Protein AF-A0A183CXF4-F1 (afdb_monomer)

Nearest PDB structures (foldseek):
  4q6u-assembly1_B  TM=4.601E-01  e=8.591E-01  Mycobacterium tuberculosis CDC1551
  6jsx-assembly1_B  TM=3.721E-01  e=5.809E-01  Helicobacter pylori
  8chu-assembly1_B  TM=3.230E-01  e=2.286E+00  Homo sapiens
  7uig-assembly1_n  TM=3.104E-01  e=6.080E+00  Saccharomyces cerevisiae

Radius of gyration: 18.32 Å; Cα contacts (8 Å, |Δi|>4): 81; chains: 1; bounding box: 35×25×64 Å

Secondary structure (DSSP, 8-state):
-HHHHHHHHHHHHHHHHHHHHHHHHHHHHHHHHHHTTT------EEETTTTEEEEEEEE--SSS--EEEEEEEETTSHHHHHHHHH------S-S--

Structure (mmCIF, N/CA/C/O backbone):
data_AF-A0A183CXF4-F1
#
_entry.id   AF-A0A183CXF4-F1
#
loop_
_atom_site.group_PDB
_atom_site.id
_atom_site.type_symbol
_atom_site.label_atom_id
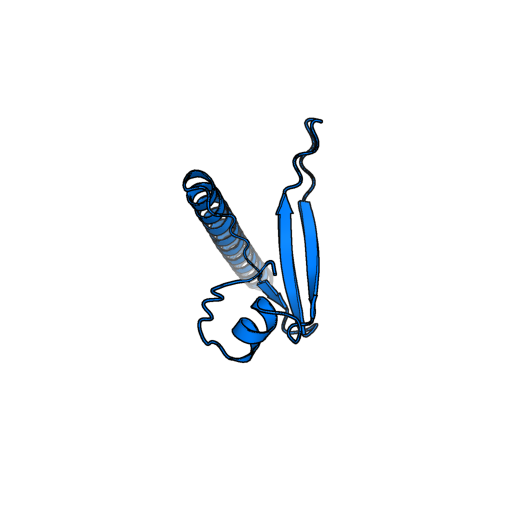_atom_site.label_alt_id
_atom_site.label_comp_id
_atom_site.label_asym_id
_atom_site.label_entity_id
_atom_site.label_seq_id
_atom_site.pdbx_PDB_ins_code
_atom_site.Cartn_x
_atom_site.Cartn_y
_atom_site.Cartn_z
_atom_site.occupancy
_atom_site.B_iso_or_equiv
_atom_site.auth_seq_id
_atom_site.auth_comp_id
_atom_site.auth_asym_id
_atom_site.auth_atom_id
_atom_site.pdbx_PDB_model_num
ATOM 1 N N . MET A 1 1 ? -12.975 1.636 41.455 1.00 62.72 1 MET A N 1
ATOM 2 C CA . MET A 1 1 ? -11.681 2.337 41.612 1.00 62.72 1 MET A CA 1
ATOM 3 C C . MET A 1 1 ? -11.186 2.781 40.231 1.00 62.72 1 MET A C 1
ATOM 5 O O . MET A 1 1 ? -10.554 1.987 39.546 1.00 62.72 1 MET A O 1
ATOM 9 N N . PRO A 1 2 ? -11.528 4.001 39.781 1.00 78.19 2 PRO A N 1
ATOM 10 C CA . PRO A 1 2 ? -11.318 4.484 38.403 1.00 78.19 2 PRO A CA 1
ATOM 11 C C . PRO A 1 2 ? -9.850 4.479 37.938 1.00 78.19 2 PRO A C 1
ATOM 13 O O . PRO A 1 2 ? -9.577 4.282 36.758 1.00 78.19 2 PRO A O 1
ATOM 16 N N . HIS A 1 3 ? -8.895 4.593 38.865 1.00 79.44 3 HIS A N 1
ATOM 17 C CA . HIS A 1 3 ? -7.464 4.534 38.554 1.00 79.44 3 HIS A CA 1
ATOM 18 C C . HIS A 1 3 ? -6.995 3.169 38.031 1.00 79.44 3 HIS A C 1
ATOM 20 O O . HIS A 1 3 ? -6.114 3.116 37.180 1.00 79.44 3 HIS A O 1
ATOM 26 N N . LEU A 1 4 ? -7.603 2.065 38.481 1.00 79.56 4 LEU A N 1
ATOM 27 C CA . LEU A 1 4 ? -7.231 0.723 38.019 1.00 79.56 4 LEU A CA 1
ATOM 28 C C . LEU A 1 4 ? -7.657 0.493 36.559 1.00 79.56 4 LEU A C 1
ATOM 30 O O . LEU A 1 4 ? -6.954 -0.161 35.796 1.00 79.56 4 LEU A O 1
ATOM 34 N N . HIS A 1 5 ? -8.791 1.082 36.166 1.00 86.69 5 HIS A N 1
ATOM 35 C CA . HIS A 1 5 ? -9.284 1.038 34.792 1.00 86.69 5 HIS A CA 1
ATOM 36 C C . HIS A 1 5 ? -8.387 1.855 33.853 1.00 86.69 5 HIS A C 1
ATOM 38 O O . HIS A 1 5 ? -8.026 1.377 32.785 1.00 86.69 5 HIS A O 1
ATOM 44 N N . LEU A 1 6 ? -7.946 3.040 34.290 1.00 86.94 6 LEU A N 1
ATOM 45 C CA . LEU A 1 6 ? -7.013 3.873 33.527 1.00 86.94 6 LEU A CA 1
ATOM 46 C C . LEU A 1 6 ? -5.682 3.153 33.251 1.00 86.94 6 LEU A C 1
ATOM 48 O O . LEU A 1 6 ? -5.172 3.212 32.136 1.00 86.94 6 LEU A O 1
ATOM 52 N N . ILE A 1 7 ? -5.142 2.443 34.246 1.00 89.81 7 ILE A N 1
ATOM 53 C CA . ILE A 1 7 ? -3.902 1.666 34.098 1.00 89.81 7 ILE A CA 1
ATOM 54 C C . ILE A 1 7 ? -4.077 0.536 33.075 1.00 89.81 7 ILE A C 1
ATOM 56 O O . ILE A 1 7 ? -3.212 0.351 32.222 1.00 89.81 7 ILE A O 1
ATOM 60 N N . ALA A 1 8 ? -5.196 -0.192 33.123 1.00 82.81 8 ALA A N 1
ATOM 61 C CA . ALA A 1 8 ? -5.476 -1.261 32.165 1.00 82.81 8 ALA A CA 1
ATOM 62 C C . ALA A 1 8 ? -5.576 -0.731 30.723 1.00 82.81 8 ALA A C 1
ATOM 64 O O . ALA A 1 8 ? -4.996 -1.322 29.813 1.00 82.81 8 ALA A O 1
ATOM 65 N N . THR A 1 9 ? -6.244 0.410 30.525 1.00 87.94 9 THR A N 1
ATOM 66 C CA . THR A 1 9 ? -6.347 1.068 29.214 1.00 87.94 9 THR A CA 1
ATOM 67 C C . THR A 1 9 ? -4.991 1.559 28.708 1.00 87.94 9 THR A C 1
ATOM 69 O O . THR A 1 9 ? -4.678 1.414 27.532 1.00 87.94 9 THR A O 1
ATOM 72 N N . LEU A 1 10 ? -4.144 2.114 29.579 1.00 88.81 10 LEU A N 1
ATOM 73 C CA . LEU A 1 10 ? -2.799 2.532 29.179 1.00 88.81 10 LEU A CA 1
ATOM 74 C C . LEU A 1 10 ? -1.930 1.339 28.765 1.00 88.81 10 LEU A C 1
ATOM 76 O O . LEU A 1 10 ? -1.221 1.424 27.766 1.00 88.81 10 LEU A O 1
ATOM 80 N N . LEU A 1 11 ? -2.012 0.215 29.481 1.00 85.31 11 LEU A N 1
ATOM 81 C CA . LEU A 1 11 ? -1.275 -1.001 29.129 1.00 85.31 11 LEU A CA 1
ATOM 82 C C . LEU A 1 11 ? -1.722 -1.585 27.787 1.00 85.31 11 LEU A C 1
ATOM 84 O O . LEU A 1 11 ? -0.870 -1.995 27.001 1.00 85.31 11 LEU A O 1
ATOM 88 N N . SER A 1 12 ? -3.027 -1.601 27.498 1.00 79.25 12 SER A N 1
ATOM 89 C CA . SER A 1 12 ? -3.524 -2.090 26.208 1.00 79.25 12 SER A CA 1
ATOM 90 C C . SER A 1 12 ? -3.105 -1.183 25.052 1.00 79.25 12 SER A C 1
ATOM 92 O O . SER A 1 12 ? -2.707 -1.688 24.004 1.00 79.25 12 SER A O 1
ATOM 94 N N . ILE A 1 13 ? -3.105 0.140 25.252 1.00 86.88 13 ILE A N 1
ATOM 95 C CA . ILE A 1 13 ? -2.582 1.096 24.267 1.00 86.88 13 ILE A CA 1
ATOM 96 C C . ILE A 1 13 ? -1.091 0.846 24.020 1.00 86.88 13 ILE A C 1
ATOM 98 O O . ILE A 1 13 ? -0.680 0.749 22.867 1.00 86.88 13 ILE A O 1
ATOM 102 N N . VAL A 1 14 ? -0.282 0.706 25.074 1.00 83.88 14 VAL A N 1
ATOM 103 C CA . VAL A 1 14 ? 1.165 0.456 24.946 1.00 83.88 14 VAL A CA 1
ATOM 104 C C . VAL A 1 14 ? 1.440 -0.867 24.233 1.00 83.88 14 VAL A C 1
ATOM 106 O O . VAL A 1 14 ? 2.263 -0.897 23.321 1.00 83.88 14 VAL A O 1
ATOM 109 N N . ALA A 1 15 ? 0.733 -1.939 24.595 1.00 75.31 15 ALA A N 1
ATOM 110 C CA . ALA A 1 15 ? 0.867 -3.235 23.934 1.00 75.31 15 ALA A CA 1
ATOM 111 C C . ALA A 1 15 ? 0.507 -3.146 22.443 1.00 75.31 15 ALA A C 1
ATOM 113 O O . ALA A 1 15 ? 1.260 -3.627 21.599 1.00 75.31 15 ALA A O 1
ATOM 114 N N . ASN A 1 16 ? -0.590 -2.458 22.114 1.00 75.31 16 ASN A N 1
ATOM 115 C CA . ASN A 1 16 ? -1.004 -2.241 20.732 1.00 75.31 16 ASN A CA 1
ATOM 116 C C . ASN A 1 16 ? 0.034 -1.417 19.949 1.00 75.31 16 ASN A C 1
ATOM 118 O O . ASN A 1 16 ? 0.375 -1.766 18.825 1.00 75.31 16 ASN A O 1
ATOM 122 N N . VAL A 1 17 ? 0.594 -0.356 20.540 1.00 76.81 17 VAL A N 1
ATOM 123 C CA . VAL A 1 17 ? 1.665 0.443 19.912 1.00 76.81 17 VAL A CA 1
ATOM 124 C C . VAL A 1 17 ? 2.921 -0.398 19.659 1.00 76.81 17 VAL A C 1
ATOM 126 O O . VAL A 1 17 ? 3.550 -0.256 18.609 1.00 76.81 17 VAL A O 1
ATOM 129 N N . GLU A 1 18 ? 3.292 -1.280 20.586 1.00 73.62 18 GLU A N 1
ATOM 130 C CA . GLU A 1 18 ? 4.459 -2.152 20.428 1.00 73.62 18 GLU A CA 1
ATOM 131 C C . GLU A 1 18 ? 4.254 -3.184 19.307 1.00 73.62 18 GLU A C 1
ATOM 133 O O . GLU A 1 18 ? 5.145 -3.397 18.480 1.00 73.62 18 GLU A O 1
ATOM 138 N N . GLU A 1 19 ? 3.057 -3.770 19.205 1.00 75.62 19 GLU A N 1
ATOM 139 C CA . GLU A 1 19 ? 2.703 -4.656 18.092 1.00 75.62 19 GLU A CA 1
ATOM 140 C C . GLU A 1 19 ? 2.761 -3.934 16.740 1.00 75.62 19 GLU A C 1
ATOM 142 O O . GLU A 1 19 ? 3.336 -4.470 15.789 1.00 75.62 19 GLU A O 1
ATOM 147 N N . GLN A 1 20 ? 2.245 -2.703 16.667 1.00 70.94 20 GLN A N 1
ATOM 148 C CA . GLN A 1 20 ? 2.307 -1.874 15.459 1.00 70.94 20 GLN A CA 1
ATOM 149 C C . GLN A 1 20 ? 3.759 -1.586 15.045 1.00 70.94 20 GLN A C 1
ATOM 151 O O . GLN A 1 20 ? 4.126 -1.775 13.884 1.00 70.94 20 GLN A O 1
ATOM 156 N N . LYS A 1 21 ? 4.632 -1.226 15.998 1.00 65.06 21 LYS A N 1
ATOM 157 C CA . LYS A 1 21 ? 6.070 -1.024 15.737 1.00 65.06 21 LYS A CA 1
ATOM 158 C C . LYS A 1 21 ? 6.757 -2.288 15.227 1.00 65.06 21 LYS A C 1
ATOM 160 O O . LYS A 1 21 ? 7.626 -2.206 14.357 1.00 65.06 21 LYS A O 1
ATOM 165 N N . ARG A 1 22 ? 6.389 -3.459 15.753 1.00 68.81 22 ARG A N 1
ATOM 166 C CA . ARG A 1 22 ? 6.938 -4.743 15.300 1.00 68.81 22 ARG A CA 1
ATOM 167 C C . ARG A 1 22 ? 6.567 -5.024 13.843 1.00 68.81 22 ARG A C 1
ATOM 169 O O . ARG A 1 22 ? 7.437 -5.436 13.080 1.00 68.81 22 ARG A O 1
ATOM 176 N N . LEU A 1 23 ? 5.313 -4.780 13.459 1.00 71.06 23 LEU A N 1
ATOM 177 C CA . LEU A 1 23 ? 4.837 -4.964 12.083 1.00 71.06 23 LEU A CA 1
ATOM 178 C C . LEU A 1 23 ? 5.546 -4.018 11.105 1.00 71.06 23 LEU A C 1
ATOM 180 O O . LEU A 1 23 ? 5.997 -4.463 10.050 1.00 71.06 23 LEU A O 1
ATOM 184 N N . ALA A 1 24 ? 5.728 -2.752 11.489 1.00 67.56 24 ALA A N 1
ATOM 185 C CA . ALA A 1 24 ? 6.470 -1.778 10.689 1.00 67.56 24 ALA A CA 1
ATOM 186 C C . ALA A 1 24 ? 7.924 -2.228 10.439 1.00 67.56 24 ALA A C 1
ATOM 188 O O . ALA A 1 24 ? 8.360 -2.293 9.290 1.00 67.56 24 ALA A O 1
ATOM 189 N N . ARG A 1 25 ? 8.647 -2.663 11.485 1.00 66.00 25 ARG A N 1
ATOM 190 C CA . ARG A 1 25 ? 10.019 -3.195 11.340 1.00 66.00 25 ARG A CA 1
ATOM 191 C C . ARG A 1 25 ? 10.083 -4.453 10.477 1.00 66.00 25 ARG A C 1
ATOM 193 O O . ARG A 1 25 ? 11.031 -4.635 9.723 1.00 66.00 25 ARG A O 1
ATOM 200 N N . GLN A 1 26 ? 9.099 -5.347 10.590 1.00 66.94 26 GLN A N 1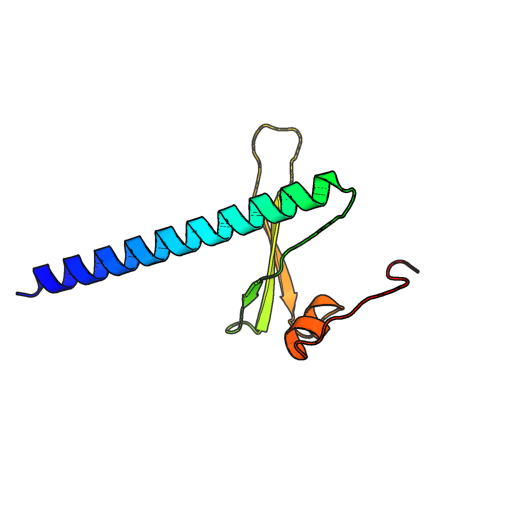
ATOM 201 C CA . GLN A 1 26 ? 9.044 -6.549 9.752 1.00 66.94 26 GLN A CA 1
ATOM 202 C C . GLN A 1 26 ? 8.860 -6.199 8.272 1.00 66.94 26 GLN A C 1
ATOM 204 O O . GLN A 1 26 ? 9.516 -6.805 7.425 1.00 66.94 26 GLN A O 1
ATOM 209 N N . SER A 1 27 ? 8.021 -5.205 7.969 1.00 70.44 27 SER A N 1
ATOM 210 C CA . SER A 1 27 ? 7.869 -4.667 6.615 1.00 70.44 27 SER A CA 1
ATOM 211 C C . SER A 1 27 ? 9.184 -4.086 6.084 1.00 70.44 27 SER A C 1
ATOM 213 O O . SER A 1 27 ? 9.603 -4.419 4.977 1.00 70.44 27 SER A O 1
ATOM 215 N N . GLU A 1 28 ? 9.884 -3.287 6.892 1.00 68.75 28 GLU A N 1
ATOM 216 C CA . GLU A 1 28 ? 11.169 -2.678 6.528 1.00 68.75 28 GLU A CA 1
ATOM 217 C C . GLU A 1 28 ? 12.242 -3.733 6.207 1.00 68.75 28 GLU A C 1
ATOM 219 O O . GLU A 1 28 ? 12.895 -3.677 5.162 1.00 68.75 28 GLU A O 1
ATOM 224 N N . VAL A 1 29 ? 12.366 -4.761 7.055 1.00 64.62 29 VAL A N 1
ATOM 225 C CA . VAL A 1 29 ? 13.296 -5.881 6.839 1.00 64.62 29 VAL A CA 1
ATOM 226 C C . VAL A 1 29 ? 12.943 -6.658 5.570 1.00 64.62 29 VAL A C 1
ATOM 228 O O . VAL A 1 29 ? 13.835 -7.000 4.794 1.00 64.62 29 VAL A O 1
ATOM 231 N N . PHE A 1 30 ? 11.658 -6.917 5.320 1.00 73.25 30 PHE A N 1
ATOM 232 C CA . PHE A 1 30 ? 11.212 -7.615 4.113 1.00 73.25 30 PHE A CA 1
ATOM 233 C C . PHE A 1 30 ? 11.549 -6.830 2.836 1.00 73.25 30 PHE A C 1
ATOM 235 O O . PHE A 1 30 ? 12.088 -7.396 1.881 1.00 73.25 30 PHE A O 1
ATOM 242 N N . LEU A 1 31 ? 11.289 -5.520 2.831 1.00 69.88 31 LEU A N 1
ATOM 243 C CA . LEU A 1 31 ? 11.610 -4.645 1.702 1.00 69.88 31 LEU A CA 1
ATOM 244 C C . LEU A 1 31 ? 13.128 -4.556 1.471 1.00 69.88 31 LEU A C 1
ATOM 246 O O . LEU A 1 31 ? 13.575 -4.660 0.329 1.00 69.88 31 LEU A O 1
ATOM 250 N N . SER A 1 32 ? 13.925 -4.456 2.540 1.00 66.19 32 SER A N 1
ATOM 251 C CA . SER A 1 32 ? 15.395 -4.471 2.475 1.00 66.19 32 SER A CA 1
ATOM 252 C C . SER A 1 32 ? 15.944 -5.788 1.906 1.00 66.19 32 SER A C 1
ATOM 254 O O . SER A 1 32 ? 16.839 -5.795 1.057 1.00 66.19 32 SER A O 1
ATOM 256 N N . MET A 1 33 ? 15.378 -6.930 2.304 1.00 65.19 33 MET A N 1
ATOM 257 C CA . MET A 1 33 ? 15.756 -8.232 1.744 1.00 65.19 33 MET A CA 1
ATOM 258 C C . MET A 1 33 ? 15.457 -8.316 0.242 1.00 65.19 33 MET A C 1
ATOM 260 O O . MET A 1 33 ? 16.292 -8.812 -0.513 1.00 65.19 33 MET A O 1
ATOM 264 N N . ALA A 1 34 ? 14.317 -7.791 -0.213 1.00 64.56 34 ALA A N 1
ATOM 265 C CA . ALA A 1 34 ? 13.957 -7.791 -1.631 1.00 64.56 34 ALA A CA 1
ATOM 266 C C . ALA A 1 34 ? 14.903 -6.932 -2.495 1.00 64.56 34 ALA A C 1
ATOM 268 O O . ALA A 1 34 ? 15.238 -7.325 -3.617 1.00 64.56 34 ALA A O 1
ATOM 269 N N . GLN A 1 35 ? 15.401 -5.811 -1.957 1.00 63.12 35 GLN A N 1
ATOM 270 C CA . GLN A 1 35 ? 16.380 -4.952 -2.638 1.00 63.12 35 GLN A CA 1
ATOM 271 C C . GLN A 1 35 ? 17.692 -5.686 -2.956 1.00 63.12 35 GLN A C 1
ATOM 273 O O . GLN A 1 35 ? 18.268 -5.476 -4.024 1.00 63.12 35 GLN A O 1
ATOM 278 N N . ASN A 1 36 ? 18.132 -6.607 -2.089 1.00 62.28 36 ASN A N 1
ATOM 279 C CA . ASN A 1 36 ? 19.338 -7.416 -2.316 1.00 62.28 36 ASN A CA 1
ATOM 280 C C . ASN A 1 36 ? 19.215 -8.378 -3.517 1.00 62.28 36 ASN A C 1
ATOM 282 O O . ASN A 1 36 ? 20.221 -8.898 -3.996 1.00 62.28 36 ASN A O 1
ATOM 286 N N . VAL A 1 37 ? 18.001 -8.596 -4.037 1.00 69.00 37 VAL A N 1
ATOM 287 C CA . VAL A 1 37 ? 17.721 -9.468 -5.194 1.00 69.00 37 VAL A CA 1
ATOM 288 C C . VAL A 1 37 ? 17.547 -8.658 -6.496 1.00 69.00 37 VAL A C 1
ATOM 290 O O . VAL A 1 37 ? 17.077 -9.184 -7.497 1.00 69.00 37 VAL A O 1
ATOM 293 N N . HIS A 1 38 ? 17.935 -7.374 -6.522 1.00 67.69 38 HIS A N 1
ATOM 294 C CA . HIS A 1 38 ? 17.669 -6.427 -7.625 1.00 67.69 38 HIS A CA 1
ATOM 295 C C . HIS A 1 38 ? 16.172 -6.185 -7.908 1.00 67.69 38 HIS A C 1
ATOM 297 O O . HIS A 1 38 ? 15.808 -5.673 -8.969 1.00 67.69 38 HIS A O 1
ATOM 303 N N . CYS A 1 39 ? 15.291 -6.499 -6.955 1.00 64.69 39 CYS A N 1
ATOM 304 C CA . CYS A 1 39 ? 13.869 -6.184 -7.038 1.00 64.69 39 CYS A CA 1
ATOM 305 C C . CYS A 1 39 ? 13.579 -4.860 -6.322 1.00 64.69 39 CYS A C 1
ATOM 307 O O . CYS A 1 39 ? 13.927 -4.678 -5.157 1.00 64.69 39 CYS A O 1
ATOM 309 N N . ARG A 1 40 ? 12.903 -3.929 -7.007 1.00 71.75 40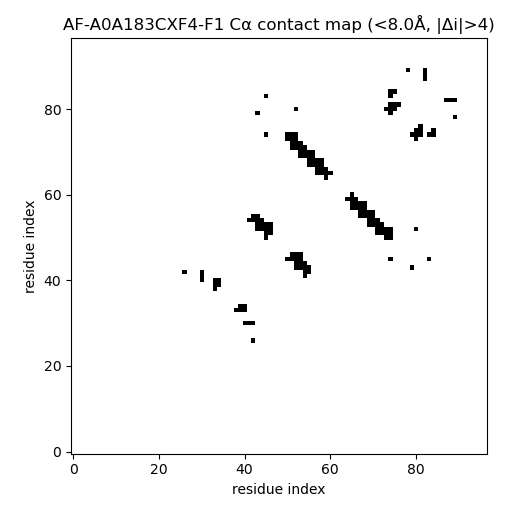 ARG A N 1
ATOM 310 C CA . ARG A 1 40 ? 12.325 -2.743 -6.360 1.00 71.75 40 ARG A CA 1
ATOM 311 C C . ARG A 1 40 ? 10.943 -3.110 -5.834 1.00 71.75 40 ARG A C 1
ATOM 313 O O . ARG A 1 40 ? 10.043 -3.383 -6.622 1.00 71.75 40 ARG A O 1
ATOM 320 N N . CYS A 1 41 ? 10.794 -3.127 -4.515 1.00 76.69 41 CYS A N 1
ATOM 321 C CA . CYS A 1 41 ? 9.528 -3.395 -3.844 1.00 76.69 41 CYS A CA 1
ATOM 322 C C . CYS A 1 41 ? 9.073 -2.157 -3.071 1.00 76.69 41 CYS A C 1
ATOM 324 O O . CYS A 1 41 ? 9.894 -1.423 -2.523 1.00 76.69 41 CYS A O 1
ATOM 326 N N . SER A 1 42 ? 7.761 -1.953 -3.012 1.00 79.06 42 SER A N 1
ATOM 327 C CA . SER A 1 42 ? 7.121 -0.898 -2.228 1.00 79.06 42 SER A CA 1
ATOM 328 C C . SER A 1 42 ? 5.888 -1.485 -1.556 1.00 79.06 42 SER A C 1
ATOM 330 O O . SER A 1 42 ? 5.171 -2.276 -2.173 1.00 79.06 42 SER A O 1
ATOM 332 N N . LEU A 1 43 ? 5.651 -1.114 -0.300 1.00 82.06 43 LEU A N 1
ATOM 333 C CA . LEU A 1 43 ? 4.435 -1.465 0.424 1.00 82.06 43 LEU A CA 1
ATOM 334 C C . LEU A 1 43 ? 3.515 -0.245 0.462 1.00 82.06 43 LEU A C 1
ATOM 336 O O . LEU A 1 43 ? 3.948 0.836 0.846 1.00 82.06 43 LEU A O 1
ATOM 340 N N . PHE A 1 44 ? 2.252 -0.447 0.096 1.00 87.00 44 PHE A N 1
ATOM 341 C CA . PHE A 1 44 ? 1.196 0.547 0.254 1.00 87.00 44 PHE A CA 1
ATOM 342 C C . PHE A 1 44 ? 0.215 0.065 1.322 1.00 87.00 44 PHE A C 1
ATOM 344 O O . PHE A 1 44 ? -0.260 -1.072 1.274 1.00 87.00 44 PHE A O 1
ATOM 351 N N . LEU A 1 45 ? -0.093 0.936 2.273 1.00 87.88 45 LEU A N 1
ATOM 352 C CA . LEU A 1 45 ? -1.115 0.756 3.291 1.00 87.88 45 LEU A CA 1
ATOM 353 C C . LEU A 1 45 ? -2.424 1.381 2.810 1.00 87.88 45 LEU A C 1
ATOM 355 O O . LEU A 1 45 ? -2.427 2.440 2.188 1.00 87.88 45 LEU A O 1
ATOM 359 N N . LEU A 1 46 ? -3.539 0.713 3.093 1.00 86.81 46 LEU A N 1
ATOM 360 C CA . LEU A 1 46 ? -4.867 1.196 2.735 1.00 86.81 46 LEU A CA 1
ATOM 361 C C . LEU A 1 46 ? -5.440 2.066 3.859 1.00 86.81 46 LEU A C 1
ATOM 363 O O . LEU A 1 46 ? -5.785 1.549 4.923 1.00 86.81 46 LEU A O 1
ATOM 367 N N . ASP A 1 47 ? -5.617 3.353 3.581 1.00 91.12 47 ASP A N 1
ATOM 368 C CA . ASP A 1 47 ? -6.395 4.278 4.398 1.00 91.12 47 ASP A CA 1
ATOM 369 C C . ASP A 1 47 ? -7.858 4.253 3.930 1.00 91.12 47 ASP A C 1
ATOM 371 O O . ASP A 1 47 ? -8.232 4.815 2.897 1.00 91.12 47 ASP A O 1
ATOM 375 N N . ARG A 1 48 ? -8.704 3.552 4.689 1.00 87.94 48 ARG A N 1
ATOM 376 C CA . ARG A 1 48 ? -10.127 3.390 4.359 1.00 87.94 48 ARG A CA 1
ATOM 377 C C . ARG A 1 48 ? -10.948 4.643 4.624 1.00 87.94 48 ARG A C 1
ATOM 379 O O . ARG A 1 48 ? -11.984 4.803 3.987 1.00 87.94 48 ARG A O 1
ATOM 386 N N . GLU A 1 49 ? -10.522 5.485 5.560 1.00 92.88 49 GLU A N 1
ATOM 387 C CA . GLU A 1 49 ? -11.270 6.685 5.940 1.00 92.88 49 GLU A CA 1
ATOM 388 C C . GLU A 1 49 ? -11.203 7.716 4.817 1.00 92.88 49 GLU A C 1
ATOM 390 O O . GLU A 1 49 ? -12.225 8.277 4.426 1.00 92.88 49 GLU A O 1
ATOM 395 N N . ASN A 1 50 ? -10.017 7.874 4.226 1.00 93.19 50 ASN A N 1
ATOM 396 C CA . ASN A 1 50 ? -9.785 8.813 3.129 1.00 93.19 50 ASN A CA 1
ATOM 397 C C . ASN A 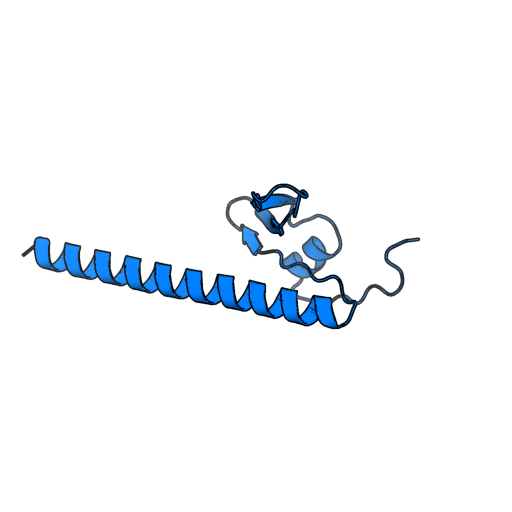1 50 ? -9.872 8.166 1.736 1.00 93.19 50 ASN A C 1
ATOM 399 O O . ASN A 1 50 ? -9.845 8.866 0.727 1.00 93.19 50 ASN A O 1
ATOM 403 N N . SER A 1 51 ? -10.030 6.838 1.658 1.00 93.50 51 SER A N 1
ATOM 404 C CA . SER A 1 51 ? -9.981 6.070 0.401 1.00 93.50 51 SER A CA 1
ATOM 405 C C . SER A 1 51 ? -8.663 6.267 -0.366 1.00 93.50 51 SER A C 1
ATOM 407 O O . SER A 1 51 ? -8.641 6.390 -1.596 1.00 93.50 51 SER A O 1
ATOM 409 N N . GLU A 1 52 ? -7.554 6.262 0.373 1.00 94.50 52 GLU A N 1
ATOM 410 C CA . GLU A 1 52 ? -6.201 6.489 -0.134 1.00 94.50 52 GLU A CA 1
ATOM 411 C C . GLU A 1 52 ? -5.289 5.279 0.095 1.00 94.50 52 GLU A C 1
ATOM 413 O O . GLU A 1 52 ? -5.498 4.443 0.974 1.00 94.50 52 GLU A O 1
ATOM 418 N N . LEU A 1 53 ? -4.240 5.200 -0.713 1.00 91.31 53 LEU A N 1
ATOM 419 C CA . LEU A 1 53 ? -3.102 4.314 -0.537 1.00 91.31 53 LEU A CA 1
ATOM 420 C C . LEU A 1 53 ? -1.906 5.155 -0.101 1.00 91.31 53 LEU A C 1
ATOM 422 O O . LEU A 1 53 ? -1.578 6.143 -0.760 1.00 91.31 53 LEU A O 1
ATOM 426 N N . VAL A 1 54 ? -1.257 4.738 0.982 1.00 90.88 54 VAL A N 1
ATOM 427 C CA . VAL A 1 54 ? -0.143 5.450 1.614 1.00 90.88 54 VAL A CA 1
ATOM 428 C C . VAL A 1 54 ? 1.100 4.572 1.579 1.00 90.88 54 VAL A C 1
ATOM 430 O O . VAL A 1 54 ? 1.050 3.423 2.010 1.00 90.88 54 VAL A O 1
ATOM 433 N N . ALA A 1 55 ? 2.217 5.086 1.080 1.00 86.25 55 ALA A N 1
ATOM 434 C CA . ALA A 1 55 ? 3.510 4.412 1.142 1.00 86.25 55 ALA A CA 1
ATOM 435 C C . ALA A 1 55 ? 4.558 5.342 1.746 1.00 86.25 55 ALA A C 1
ATOM 437 O O . ALA A 1 55 ? 4.668 6.499 1.346 1.00 86.25 55 ALA A O 1
ATOM 438 N N . GLU A 1 56 ? 5.349 4.823 2.677 1.00 80.06 56 GLU A N 1
ATOM 439 C CA . GLU A 1 56 ? 6.521 5.527 3.187 1.00 80.06 56 GLU A CA 1
ATOM 440 C C . GLU A 1 56 ? 7.712 5.270 2.263 1.00 80.06 56 GLU A C 1
ATOM 442 O O . GLU A 1 56 ? 8.010 4.130 1.892 1.00 80.06 56 GLU A O 1
ATOM 447 N N . VAL A 1 57 ? 8.398 6.344 1.885 1.00 69.75 57 VAL A N 1
ATOM 448 C CA . VAL A 1 57 ? 9.621 6.300 1.094 1.00 69.75 57 VAL A CA 1
ATOM 449 C C . VAL A 1 57 ? 10.757 6.877 1.918 1.00 69.75 57 VAL A C 1
ATOM 451 O O . VAL A 1 57 ? 10.698 8.010 2.397 1.00 69.75 57 VAL A O 1
ATOM 454 N N . PHE A 1 58 ? 11.809 6.077 2.056 1.00 65.75 58 PHE A N 1
ATOM 455 C CA . PHE A 1 58 ? 13.073 6.497 2.639 1.00 65.75 58 PHE A CA 1
ATOM 456 C C . PHE A 1 58 ? 13.914 7.149 1.541 1.00 65.75 58 PHE A C 1
ATOM 458 O O . PHE A 1 58 ? 14.473 6.456 0.685 1.00 65.75 58 PHE A O 1
ATOM 465 N N . GLU A 1 59 ? 13.997 8.478 1.543 1.00 59.25 59 GLU A N 1
ATOM 466 C CA . GLU A 1 59 ? 14.934 9.195 0.680 1.00 59.25 59 GLU A CA 1
ATOM 467 C C . GLU A 1 59 ? 16.253 9.394 1.424 1.00 59.25 59 GLU A C 1
ATOM 469 O O . GLU A 1 59 ? 16.347 10.117 2.416 1.00 59.25 59 GLU A O 1
ATOM 474 N N . LYS A 1 60 ? 17.301 8.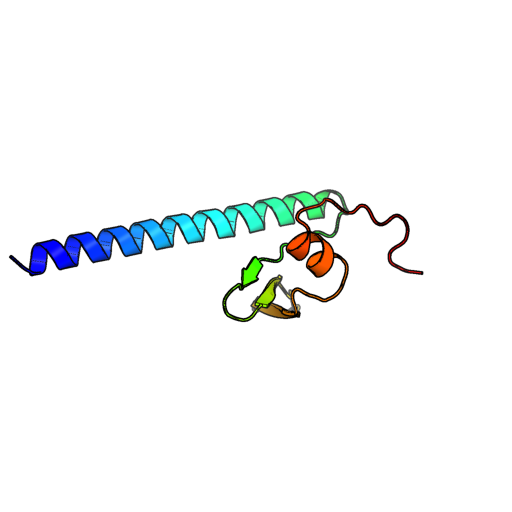725 0.939 1.00 57.19 60 LYS A N 1
ATOM 475 C CA . LYS A 1 60 ? 18.653 8.887 1.467 1.00 57.19 60 LYS A CA 1
ATOM 476 C C . LYS A 1 60 ? 19.352 10.016 0.718 1.00 57.19 60 LYS A C 1
ATOM 478 O O . LYS A 1 60 ? 20.149 9.774 -0.189 1.00 57.19 60 LYS A O 1
ATOM 483 N N . ASN A 1 61 ? 19.041 11.257 1.071 1.00 50.50 61 ASN A N 1
ATOM 484 C CA . ASN A 1 61 ? 19.832 12.391 0.599 1.00 50.50 61 ASN A CA 1
ATOM 485 C C . ASN A 1 61 ? 21.188 12.328 1.294 1.00 50.50 61 ASN A C 1
ATOM 487 O O . ASN A 1 61 ? 21.221 12.100 2.488 1.00 50.50 61 ASN A O 1
ATOM 491 N N . GLY A 1 62 ? 22.304 12.492 0.579 1.00 53.78 62 GLY A N 1
ATOM 492 C CA . GLY A 1 62 ? 23.674 12.226 1.067 1.00 53.78 62 GLY A CA 1
ATOM 493 C C . GLY A 1 62 ? 24.177 13.002 2.304 1.00 53.78 62 GLY A C 1
ATOM 494 O O . GLY A 1 62 ? 25.369 12.960 2.593 1.00 53.78 62 GLY A O 1
ATOM 495 N N . SER A 1 63 ? 23.307 13.703 3.024 1.00 55.44 63 SER A N 1
ATOM 496 C CA . SER A 1 63 ? 23.474 14.208 4.388 1.00 55.44 63 SER A CA 1
ATOM 497 C C . SER A 1 63 ? 22.925 13.183 5.391 1.00 55.44 63 SER A C 1
ATOM 499 O O . SER A 1 63 ? 21.976 12.476 5.100 1.00 55.44 63 SER A O 1
ATOM 501 N N . SER A 1 64 ? 23.493 13.089 6.588 1.00 55.09 64 SER A N 1
ATOM 502 C CA . SER A 1 64 ? 23.155 12.100 7.633 1.00 55.09 64 SER A CA 1
ATOM 503 C C . SER A 1 64 ? 21.694 12.061 8.126 1.00 55.09 64 SER A C 1
ATOM 505 O O . SER A 1 64 ? 21.398 11.288 9.034 1.00 55.09 64 SER A O 1
ATOM 507 N N . ASP A 1 65 ? 20.803 12.861 7.549 1.00 52.75 65 ASP A N 1
ATOM 508 C CA . ASP A 1 65 ? 19.402 12.971 7.929 1.00 52.75 65 ASP A CA 1
ATOM 509 C C . ASP A 1 65 ? 18.534 12.238 6.897 1.00 52.75 65 ASP A C 1
ATOM 511 O O . ASP A 1 65 ? 18.248 12.746 5.811 1.00 52.75 65 ASP A O 1
ATOM 515 N N . GLU A 1 66 ? 18.134 11.013 7.239 1.00 56.31 66 GLU A N 1
ATOM 516 C CA . GLU A 1 66 ? 17.093 10.274 6.523 1.00 56.31 66 GLU A CA 1
ATOM 517 C C . GLU A 1 66 ? 15.736 10.911 6.862 1.00 56.31 66 GLU A C 1
ATOM 519 O O . GLU A 1 66 ? 15.328 10.921 8.025 1.00 56.31 66 GLU A O 1
ATOM 524 N N . TYR A 1 67 ? 15.034 11.462 5.867 1.00 56.34 67 TYR A N 1
ATOM 525 C CA . TYR A 1 67 ? 13.661 11.938 6.048 1.00 56.34 67 TYR A CA 1
ATOM 526 C C . TYR A 1 67 ? 12.672 10.952 5.421 1.00 56.34 67 TYR A C 1
ATOM 528 O O . TYR A 1 67 ? 12.811 10.520 4.275 1.00 56.34 67 TYR A O 1
ATOM 536 N N . LEU A 1 68 ? 11.664 10.586 6.210 1.00 62.97 68 LEU A N 1
ATOM 537 C CA . LEU A 1 68 ? 10.524 9.794 5.765 1.00 62.97 68 LEU A CA 1
ATOM 538 C C . LEU A 1 68 ? 9.587 10.698 4.962 1.00 62.97 68 LEU A C 1
ATOM 540 O O . LEU A 1 68 ? 9.061 11.673 5.499 1.00 62.97 68 LEU A O 1
ATOM 544 N N . THR A 1 69 ? 9.377 10.372 3.689 1.00 72.81 69 THR A N 1
ATOM 545 C CA . THR A 1 69 ? 8.375 11.040 2.851 1.00 72.81 69 THR A CA 1
ATOM 546 C C . THR A 1 69 ? 7.198 10.097 2.633 1.00 72.81 69 THR A C 1
ATOM 548 O O . THR A 1 69 ? 7.393 8.950 2.237 1.00 72.81 69 THR A O 1
ATOM 551 N N . GLU A 1 70 ? 5.972 10.566 2.866 1.00 82.69 70 GLU A N 1
ATOM 552 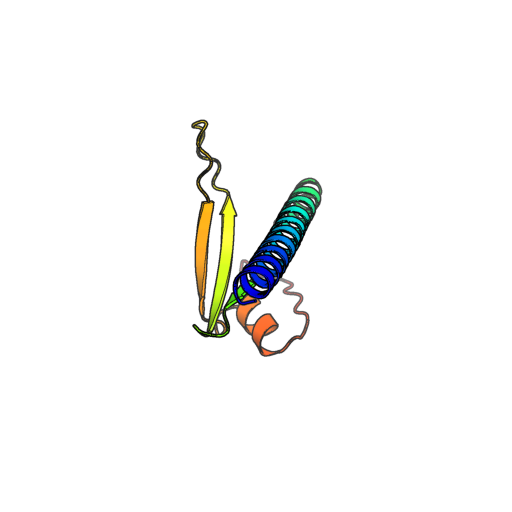C CA . GLU A 1 70 ? 4.759 9.811 2.534 1.00 82.69 70 GLU A CA 1
ATOM 553 C C . GLU A 1 70 ? 4.311 10.101 1.096 1.00 82.69 70 GLU A C 1
ATOM 555 O O . GLU A 1 70 ? 4.119 11.255 0.708 1.00 82.69 70 GLU A O 1
ATOM 560 N N . ILE A 1 71 ? 4.077 9.047 0.316 1.00 86.44 71 ILE A N 1
ATOM 561 C CA . ILE A 1 71 ? 3.364 9.113 -0.960 1.00 86.44 71 ILE A CA 1
ATOM 562 C C . ILE A 1 71 ? 1.914 8.709 -0.718 1.00 86.44 71 ILE A C 1
ATOM 564 O O . ILE A 1 71 ? 1.648 7.631 -0.188 1.00 86.44 71 ILE A O 1
ATOM 568 N N . ARG A 1 72 ? 0.982 9.557 -1.163 1.00 91.19 72 ARG A N 1
ATOM 569 C CA . ARG A 1 72 ? -0.463 9.315 -1.098 1.00 91.19 72 ARG A CA 1
ATOM 570 C C . ARG A 1 72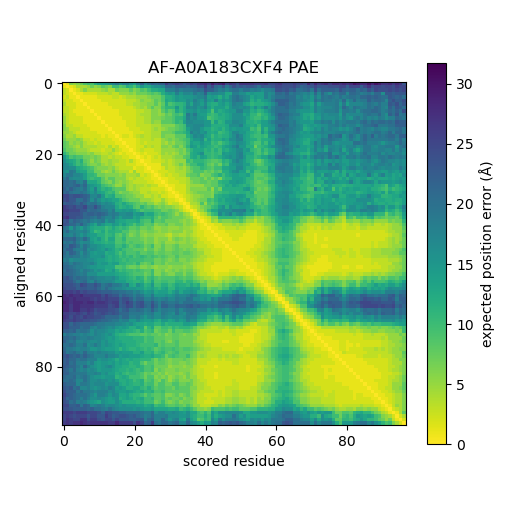 ? -1.070 9.310 -2.490 1.00 91.19 72 ARG A C 1
ATOM 572 O O . ARG A 1 72 ? -0.736 10.153 -3.323 1.00 91.19 72 ARG A O 1
ATOM 579 N N . MET A 1 73 ? -1.963 8.361 -2.745 1.00 93.44 73 MET A N 1
ATOM 580 C CA . MET A 1 73 ? -2.704 8.281 -4.003 1.00 93.44 73 MET A CA 1
ATOM 581 C C . MET A 1 73 ? -4.113 7.7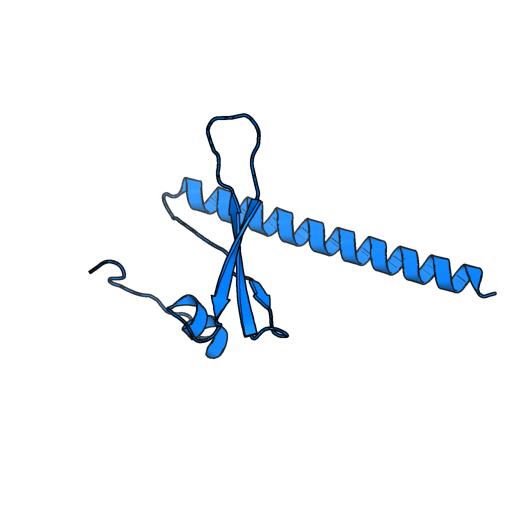14 -3.792 1.00 93.44 73 MET A C 1
ATOM 583 O O . MET A 1 73 ? -4.303 6.895 -2.897 1.00 93.44 73 MET A O 1
ATOM 587 N N . PRO A 1 74 ? -5.105 8.079 -4.623 1.00 95.56 74 PRO A N 1
ATOM 588 C CA . PRO A 1 74 ? -6.444 7.502 -4.530 1.00 95.56 74 PRO A CA 1
ATOM 589 C C . PRO A 1 74 ? -6.434 5.980 -4.729 1.00 95.56 74 PRO A C 1
ATOM 591 O O . PRO A 1 74 ? -5.745 5.475 -5.620 1.00 95.56 74 PRO A O 1
ATOM 594 N N . ILE A 1 75 ? -7.266 5.249 -3.977 1.00 95.19 75 ILE A N 1
ATOM 595 C CA . ILE A 1 75 ? -7.418 3.786 -4.120 1.00 95.19 75 ILE A CA 1
ATOM 596 C C . ILE A 1 75 ? -7.899 3.362 -5.519 1.00 95.19 75 ILE A C 1
ATOM 598 O O . ILE A 1 75 ? -7.712 2.223 -5.929 1.00 95.19 75 ILE A O 1
ATOM 602 N N . SER A 1 76 ? -8.508 4.263 -6.288 1.00 93.06 76 SER A N 1
ATOM 603 C CA . SER A 1 76 ? -8.986 3.980 -7.645 1.00 93.06 76 SER A CA 1
ATOM 604 C C . SER A 1 76 ? -7.895 4.052 -8.721 1.00 93.06 76 SER A C 1
ATOM 606 O O . SER A 1 76 ? -8.170 3.740 -9.880 1.00 93.06 76 SER A O 1
ATOM 608 N N . LEU A 1 77 ? -6.674 4.481 -8.381 1.00 92.25 77 LEU A N 1
ATOM 609 C CA . LEU A 1 77 ? -5.639 4.797 -9.363 1.00 92.25 77 LEU A CA 1
ATOM 610 C C . LEU A 1 77 ? -4.598 3.673 -9.514 1.00 92.25 77 LEU A C 1
ATOM 612 O O . LEU A 1 77 ? -4.042 3.162 -8.542 1.00 92.25 77 LEU A O 1
ATOM 616 N N . GLY A 1 78 ? -4.248 3.364 -10.764 1.00 88.94 78 GLY A N 1
ATOM 617 C CA . GLY A 1 78 ? -3.082 2.546 -11.105 1.00 88.94 78 GLY A CA 1
ATOM 618 C C . GLY A 1 78 ? -3.184 1.066 -10.717 1.00 88.94 78 GLY A C 1
ATOM 619 O O . GLY A 1 78 ? -4.230 0.562 -10.312 1.00 88.94 78 GLY A O 1
ATOM 620 N N . ILE A 1 79 ? -2.062 0.352 -10.861 1.00 90.31 79 ILE A N 1
ATOM 621 C CA . ILE A 1 79 ? -1.977 -1.098 -10.606 1.00 90.31 79 ILE A CA 1
ATOM 622 C C . ILE A 1 79 ? -2.281 -1.406 -9.137 1.00 90.31 79 ILE A C 1
ATOM 624 O O . ILE A 1 79 ? -3.049 -2.319 -8.840 1.00 90.31 79 ILE A O 1
ATOM 628 N N . VAL A 1 80 ? -1.707 -0.624 -8.218 1.00 89.94 80 VAL A N 1
ATOM 629 C CA . VAL A 1 80 ? -1.898 -0.825 -6.776 1.00 89.94 80 VAL A CA 1
ATOM 630 C C . VAL A 1 80 ? -3.357 -0.588 -6.390 1.00 89.94 80 VAL A C 1
ATOM 632 O O . VAL A 1 80 ? -3.922 -1.400 -5.662 1.00 89.94 80 VAL A O 1
ATOM 635 N N . GLY A 1 81 ? -3.997 0.450 -6.939 1.00 93.12 81 GLY A N 1
ATOM 636 C CA . GLY A 1 81 ? -5.417 0.716 -6.726 1.00 93.12 81 GLY A CA 1
ATOM 637 C C . GLY A 1 81 ? -6.333 -0.399 -7.228 1.00 93.12 81 GLY A C 1
ATOM 638 O O . GLY A 1 81 ? -7.242 -0.842 -6.521 1.00 93.12 81 GLY A O 1
ATOM 639 N N . GLN A 1 82 ? -6.039 -0.944 -8.411 1.00 93.56 82 GLN A N 1
ATOM 640 C CA . GLN A 1 82 ? -6.782 -2.079 -8.957 1.00 93.56 82 GLN A CA 1
ATOM 641 C C . GLN A 1 82 ? -6.667 -3.328 -8.071 1.00 93.56 82 GLN A C 1
ATOM 643 O O . GLN A 1 82 ? -7.670 -3.995 -7.805 1.00 93.56 82 GLN A O 1
ATOM 648 N N . VAL A 1 83 ? -5.465 -3.640 -7.580 1.00 93.44 83 VAL A N 1
ATOM 649 C CA . VAL A 1 83 ? -5.255 -4.762 -6.650 1.00 93.44 83 VAL A CA 1
ATOM 650 C C . VAL A 1 83 ? -5.955 -4.492 -5.314 1.00 93.44 83 VAL A C 1
ATOM 652 O O . VAL A 1 83 ? -6.637 -5.377 -4.804 1.00 93.44 83 VAL A O 1
ATOM 655 N N . ALA A 1 84 ? -5.867 -3.273 -4.775 1.00 92.12 84 ALA A N 1
ATOM 656 C CA . ALA A 1 84 ? -6.516 -2.888 -3.520 1.00 92.12 84 ALA A CA 1
ATOM 657 C C . ALA A 1 84 ? -8.052 -2.973 -3.589 1.00 92.12 84 ALA A C 1
ATOM 659 O O . ALA A 1 84 ? -8.692 -3.365 -2.615 1.00 92.12 84 ALA A O 1
ATOM 660 N N . THR A 1 85 ? -8.636 -2.647 -4.745 1.00 92.62 85 THR A N 1
ATOM 661 C CA . THR A 1 85 ? -10.090 -2.683 -4.967 1.00 92.62 85 THR A CA 1
ATOM 662 C C . THR A 1 85 ? -10.606 -4.106 -5.196 1.00 92.62 85 THR A C 1
ATOM 664 O O . THR A 1 85 ? -11.677 -4.463 -4.713 1.00 92.62 85 THR A O 1
ATOM 667 N N . THR A 1 86 ? -9.860 -4.931 -5.937 1.00 93.25 86 THR A N 1
ATOM 668 C CA . THR A 1 86 ? -10.319 -6.269 -6.361 1.00 93.25 86 THR A CA 1
ATOM 669 C C . THR A 1 86 ? -9.849 -7.410 -5.461 1.00 93.25 86 THR A C 1
ATOM 671 O O . THR A 1 86 ? -10.437 -8.490 -5.488 1.00 93.25 86 THR A O 1
ATOM 674 N N . GLY A 1 87 ? -8.767 -7.213 -4.704 1.00 90.88 87 GLY A N 1
ATOM 675 C CA . GLY A 1 87 ? -8.088 -8.271 -3.954 1.00 90.88 87 GLY A CA 1
ATOM 676 C C . GLY A 1 87 ? -7.394 -9.318 -4.834 1.00 90.88 87 GLY A C 1
ATOM 677 O O . GLY A 1 87 ? -6.930 -10.333 -4.318 1.00 90.88 87 GLY A O 1
ATOM 678 N N . GLN A 1 88 ? -7.326 -9.112 -6.154 1.00 92.06 88 GLN A N 1
ATOM 679 C CA . GLN A 1 88 ? -6.728 -10.064 -7.087 1.00 92.06 88 GLN A CA 1
ATOM 680 C C . GLN A 1 88 ? -5.279 -9.696 -7.401 1.00 92.06 88 GLN A C 1
ATOM 682 O O . GLN A 1 88 ? -4.963 -8.545 -7.694 1.00 92.06 88 GLN A O 1
ATOM 687 N N . MET A 1 89 ? -4.395 -10.697 -7.383 1.00 90.31 89 MET A N 1
ATOM 688 C CA . MET A 1 89 ? -3.006 -10.532 -7.811 1.00 90.31 89 MET A CA 1
ATOM 689 C C . MET A 1 89 ? -2.956 -10.119 -9.287 1.00 90.31 89 MET A C 1
ATOM 691 O O . MET A 1 89 ? -3.587 -10.747 -10.136 1.00 90.31 89 MET A O 1
ATOM 695 N N . MET A 1 90 ? -2.140 -9.112 -9.598 1.00 88.38 90 MET A N 1
ATOM 696 C CA . MET A 1 90 ? -1.904 -8.660 -10.965 1.00 88.38 90 MET A CA 1
ATOM 697 C C . MET A 1 90 ? -0.419 -8.772 -11.314 1.00 88.38 90 MET A C 1
ATOM 699 O O . MET A 1 90 ? 0.428 -8.172 -10.659 1.00 88.38 90 MET A O 1
ATOM 703 N N . ASN A 1 91 ? -0.111 -9.524 -12.371 1.00 88.69 91 ASN A N 1
ATOM 704 C CA . ASN A 1 91 ? 1.227 -9.598 -12.950 1.00 88.69 91 ASN A CA 1
ATOM 705 C C . ASN A 1 91 ? 1.257 -8.795 -14.258 1.00 88.69 91 ASN A C 1
ATOM 707 O O . ASN A 1 91 ? 0.638 -9.193 -15.248 1.00 88.69 91 ASN A O 1
ATOM 711 N N . VAL A 1 92 ? 1.960 -7.662 -14.257 1.00 85.44 92 VAL A N 1
ATOM 712 C CA . VAL A 1 92 ? 2.079 -6.778 -15.423 1.00 85.44 92 VAL A CA 1
ATOM 713 C C . VAL A 1 92 ? 3.356 -7.121 -16.183 1.00 85.44 92 VAL A C 1
ATOM 715 O O . VAL A 1 92 ? 4.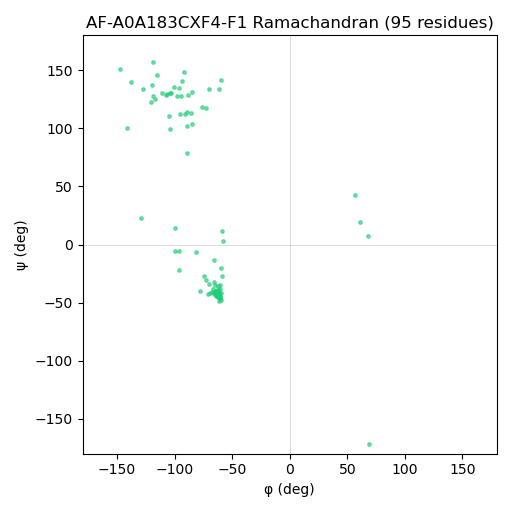457 -6.905 -15.689 1.00 85.44 92 VAL A O 1
ATOM 718 N N . LYS A 1 93 ? 3.207 -7.657 -17.400 1.00 82.56 93 LYS A N 1
ATOM 719 C CA . LYS A 1 93 ? 4.340 -8.124 -18.218 1.00 82.56 93 LYS A CA 1
ATOM 720 C C . LYS A 1 93 ? 5.187 -6.987 -18.801 1.00 82.56 93 LYS A C 1
ATOM 722 O O . LYS A 1 93 ? 6.383 -7.169 -18.985 1.00 82.56 93 LYS A O 1
ATOM 727 N N . GLU A 1 94 ? 4.583 -5.830 -19.074 1.00 73.25 94 GLU A N 1
ATOM 728 C CA . GLU A 1 94 ? 5.265 -4.639 -19.596 1.00 73.25 94 GLU A CA 1
ATOM 729 C C . GLU A 1 94 ? 4.669 -3.384 -18.940 1.00 73.25 94 GLU A C 1
ATOM 731 O O . GLU A 1 94 ? 3.586 -2.946 -19.307 1.00 73.25 94 GLU A O 1
ATOM 736 N N . ALA A 1 95 ? 5.350 -2.832 -17.932 1.00 66.25 95 ALA A N 1
ATOM 737 C CA . ALA A 1 95 ? 4.864 -1.681 -17.158 1.00 66.25 95 ALA A CA 1
ATOM 738 C C . ALA A 1 95 ? 5.469 -0.325 -17.588 1.00 66.25 95 ALA A C 1
ATOM 740 O O . ALA A 1 95 ? 5.079 0.707 -17.054 1.00 66.25 95 ALA A O 1
ATOM 741 N N . TYR A 1 96 ? 6.433 -0.325 -18.518 1.00 63.28 96 TYR A N 1
ATOM 742 C CA . TYR A 1 96 ? 7.264 0.843 -18.863 1.00 63.28 96 TYR A CA 1
ATOM 743 C C . TYR A 1 96 ? 7.324 1.141 -20.371 1.00 63.28 96 TYR A C 1
ATOM 745 O O . TYR A 1 96 ? 8.295 1.738 -20.835 1.00 63.28 96 TYR A O 1
ATOM 753 N N . ARG A 1 97 ? 6.337 0.679 -21.141 1.00 50.03 97 ARG A N 1
ATOM 754 C CA . ARG A 1 97 ? 6.183 1.066 -22.548 1.00 50.03 97 ARG A CA 1
ATOM 755 C C . ARG A 1 97 ? 5.153 2.169 -22.701 1.00 50.03 97 ARG A C 1
ATOM 757 O O . ARG A 1 97 ? 4.150 2.119 -21.959 1.00 50.03 97 ARG A O 1
#

pLDDT: mean 77.83, std 12.8, range [50.03, 95.56]

Mean predicted aligned error: 10.71 Å

Organism: NCBI:txid637853

Solvent-accessible surface area (backbone atoms only — not comparable to full-atom values): 5989 Å² total; per-residue (Å²): 115,72,68,62,54,53,52,53,53,50,51,52,51,51,53,52,52,52,53,52,52,51,52,52,52,51,52,52,52,52,44,54,58,40,45,78,71,79,40,90,71,84,68,70,47,79,39,76,90,78,46,28,31,39,28,80,40,82,49,79,52,100,57,98,62,73,49,83,43,78,48,75,44,57,37,84,48,66,71,67,12,51,29,72,73,69,73,48,91,80,86,75,91,76,86,85,125

InterPro domains:
  IPR029016 GAF-like domain superfamily [G3DSA:3.30.450.40] (5-97)

Foldseek 3Di:
DVVVVVVVVVVVVVVVVVVVVVVVVVVVVVQVVCVVVVDHDWDWDQDPVVQKTKTWDFDPDVPPDTDTDIDIDHLCDDPNSVCSVPVDDDDDPDDDD

Sequence (97 aa):
MPHLHLIATLLSIVANVEEQKRLARQSEVFLSMAQNVHCRCSLFLLDRENSELVAEVFEKNGSSDEYLTEIRMPISLGIVGQVATTGQMMNVKEAYR